Protein AF-A0A2E7HBQ5-F1 (afdb_monomer_lite)

Structure (mmCIF, N/CA/C/O backbone):
data_AF-A0A2E7HBQ5-F1
#
_entry.id   AF-A0A2E7HBQ5-F1
#
loop_
_atom_site.group_PDB
_atom_site.id
_atom_site.type_symbol
_atom_site.label_atom_id
_atom_site.label_alt_id
_atom_site.label_comp_id
_atom_site.label_asym_id
_atom_site.label_entity_id
_atom_site.label_seq_id
_atom_site.pdbx_PDB_ins_code
_atom_site.Cartn_x
_atom_site.Cartn_y
_atom_site.Cartn_z
_atom_site.occupancy
_atom_site.B_iso_or_equiv
_atom_site.auth_seq_id
_atom_site.auth_comp_id
_atom_site.auth_asym_id
_atom_site.auth_atom_id
_atom_site.pdbx_PDB_model_num
ATOM 1 N N . MET A 1 1 ? -74.660 -20.989 19.659 1.00 33.19 1 MET A N 1
ATOM 2 C CA . MET A 1 1 ? -74.176 -22.381 19.564 1.00 33.19 1 MET A CA 1
ATOM 3 C C . MET A 1 1 ? -73.115 -22.417 18.463 1.00 33.19 1 MET A C 1
ATOM 5 O O . MET A 1 1 ? -73.503 -22.174 17.338 1.00 33.19 1 MET A O 1
ATOM 9 N N . ARG A 1 2 ? -71.835 -22.661 18.825 1.00 34.72 2 ARG A N 1
ATOM 10 C CA . ARG A 1 2 ? -70.686 -23.172 18.016 1.00 34.72 2 ARG A CA 1
ATOM 11 C C . ARG A 1 2 ? -70.231 -22.407 16.740 1.00 34.72 2 ARG A C 1
ATOM 13 O O . ARG A 1 2 ? -71.076 -22.056 15.944 1.00 34.72 2 ARG A O 1
ATOM 20 N N . ILE A 1 3 ? -68.954 -22.222 16.358 1.00 44.75 3 ILE A N 1
ATOM 21 C CA . ILE A 1 3 ? -67.571 -22.339 16.897 1.00 44.75 3 ILE A CA 1
ATOM 22 C C . ILE A 1 3 ? -66.636 -22.047 15.675 1.00 44.75 3 ILE A C 1
ATOM 24 O O . ILE A 1 3 ? -66.888 -22.640 14.635 1.00 44.75 3 ILE A O 1
ATOM 28 N N . PHE A 1 4 ? -65.580 -21.214 15.831 1.00 42.09 4 PHE A N 1
ATOM 29 C CA . PHE A 1 4 ? -64.240 -21.255 15.162 1.00 42.09 4 PHE A CA 1
ATOM 30 C C . PHE A 1 4 ? -64.160 -21.033 13.615 1.00 42.09 4 PHE A C 1
ATOM 32 O O . PHE A 1 4 ? -65.079 -21.377 12.897 1.00 42.09 4 PHE A O 1
ATOM 39 N N . ARG A 1 5 ? -63.109 -20.503 12.958 1.00 41.78 5 ARG A N 1
ATOM 40 C CA . ARG A 1 5 ? -61.706 -20.174 13.279 1.00 41.78 5 ARG A CA 1
ATOM 41 C C . ARG A 1 5 ? -61.102 -19.292 12.160 1.00 41.78 5 ARG A C 1
ATOM 43 O O . ARG A 1 5 ? -61.441 -19.441 10.993 1.00 41.78 5 ARG A O 1
ATOM 50 N N . THR A 1 6 ? -60.165 -18.447 12.563 1.00 48.97 6 THR A N 1
ATOM 51 C CA . THR A 1 6 ? -59.170 -17.639 11.832 1.00 48.97 6 THR A CA 1
ATOM 52 C C . THR A 1 6 ? -58.339 -18.413 10.799 1.00 48.97 6 THR A C 1
ATOM 54 O O . THR A 1 6 ? -57.936 -19.525 11.127 1.00 48.97 6 THR A O 1
ATOM 57 N N . ILE A 1 7 ? -57.930 -17.780 9.682 1.00 44.78 7 ILE A N 1
ATOM 58 C CA . ILE A 1 7 ? -56.565 -17.910 9.115 1.00 44.78 7 ILE A CA 1
ATOM 59 C C . ILE A 1 7 ? -56.095 -16.5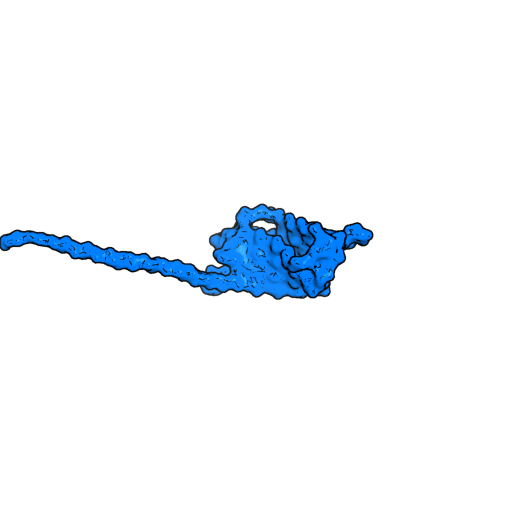52 8.560 1.00 44.78 7 ILE A C 1
ATOM 61 O O . ILE A 1 7 ? -56.668 -16.002 7.625 1.00 44.78 7 ILE A O 1
ATOM 65 N N . VAL A 1 8 ? -55.026 -16.053 9.179 1.00 42.75 8 VAL A N 1
ATOM 66 C CA . VAL A 1 8 ? -54.105 -15.009 8.716 1.00 42.75 8 VAL A CA 1
ATOM 67 C C . VAL A 1 8 ? -52.973 -15.710 7.959 1.00 42.75 8 VAL A C 1
ATOM 69 O O . VAL A 1 8 ? -52.484 -16.740 8.418 1.00 42.75 8 VAL A O 1
ATOM 72 N N . SER A 1 9 ? -52.518 -15.162 6.835 1.00 41.84 9 SER A N 1
ATOM 73 C CA . SER A 1 9 ? -51.205 -15.466 6.237 1.00 41.84 9 SER A CA 1
ATOM 74 C C . SER A 1 9 ? -50.781 -14.213 5.457 1.00 41.84 9 SER A C 1
ATOM 76 O O . SER A 1 9 ? -51.318 -13.945 4.392 1.00 41.84 9 SER A O 1
ATOM 78 N N . ALA A 1 10 ? -50.113 -13.241 6.082 1.00 37.50 10 ALA A N 1
ATOM 79 C CA . ALA A 1 10 ? -48.661 -13.189 6.291 1.00 37.50 10 ALA A CA 1
ATOM 80 C C . ALA A 1 10 ? -47.871 -13.274 4.969 1.00 37.50 10 ALA A C 1
ATOM 82 O O . ALA A 1 10 ? -47.191 -14.260 4.703 1.00 37.50 10 ALA A O 1
ATOM 83 N N . LEU A 1 11 ? -47.951 -12.221 4.146 1.00 37.41 11 LEU A N 1
ATOM 84 C CA . LEU A 1 11 ? -46.909 -11.940 3.159 1.00 37.41 11 LEU A CA 1
ATOM 85 C C . LEU A 1 11 ? -45.726 -11.323 3.916 1.00 37.41 11 LEU A C 1
ATOM 87 O O . LEU A 1 11 ? -45.713 -10.130 4.215 1.00 37.41 11 LEU A O 1
ATOM 91 N N . ALA A 1 12 ? -44.758 -12.161 4.277 1.00 41.66 12 ALA A N 1
ATOM 92 C CA . ALA A 1 12 ? -43.441 -11.705 4.685 1.00 41.66 12 ALA A CA 1
ATOM 93 C C . ALA A 1 12 ? -42.749 -11.122 3.447 1.00 41.66 12 ALA A C 1
ATOM 95 O O . ALA A 1 12 ? -42.190 -11.852 2.631 1.00 41.66 12 ALA A O 1
ATOM 96 N N . VAL A 1 13 ? -42.831 -9.802 3.285 1.00 38.53 13 VAL A N 1
ATOM 97 C CA . VAL A 1 13 ? -41.935 -9.073 2.389 1.00 38.53 13 VAL A CA 1
ATOM 98 C C . VAL A 1 13 ? -40.549 -9.201 3.004 1.00 38.53 13 VAL A C 1
ATOM 100 O O . VAL A 1 13 ? -40.248 -8.588 4.026 1.00 38.53 13 VAL A O 1
ATOM 103 N N . TRP A 1 14 ? -39.732 -10.067 2.412 1.00 33.91 14 TRP A N 1
ATOM 104 C CA . TRP A 1 14 ? -38.300 -10.078 2.643 1.00 33.91 14 TRP A CA 1
ATOM 105 C C . TRP A 1 14 ? -37.762 -8.714 2.223 1.00 33.91 14 TRP A C 1
ATOM 107 O O . TRP A 1 14 ? -37.668 -8.407 1.035 1.00 33.91 14 TRP A O 1
ATOM 117 N N . ALA A 1 15 ? -37.438 -7.887 3.212 1.00 37.66 15 ALA A N 1
ATOM 118 C CA . ALA A 1 15 ? -36.521 -6.783 3.028 1.00 37.66 15 ALA A CA 1
ATOM 119 C C . ALA A 1 15 ? -35.159 -7.402 2.696 1.00 37.66 15 ALA A C 1
ATOM 121 O O . ALA A 1 15 ? -34.392 -7.765 3.583 1.00 37.66 15 ALA A O 1
ATOM 122 N N . MET A 1 16 ? -34.883 -7.580 1.405 1.00 33.84 16 MET A N 1
ATOM 123 C CA . MET A 1 16 ? -33.508 -7.636 0.938 1.00 33.84 16 MET A CA 1
ATOM 124 C C . MET A 1 16 ? -32.933 -6.259 1.243 1.00 33.84 16 MET A C 1
ATOM 126 O O . MET A 1 16 ? -33.201 -5.289 0.535 1.00 33.84 16 MET A O 1
ATOM 130 N N . THR A 1 17 ? -32.218 -6.157 2.359 1.00 38.03 17 THR A N 1
ATOM 131 C CA . THR A 1 17 ? -31.297 -5.059 2.607 1.00 38.03 17 THR A CA 1
ATOM 132 C C . THR A 1 17 ? -30.285 -5.117 1.475 1.00 38.03 17 THR A C 1
ATOM 134 O O . THR A 1 17 ? -29.355 -5.922 1.501 1.00 38.03 17 THR A O 1
ATOM 137 N N . ALA A 1 18 ? -30.519 -4.332 0.426 1.00 35.09 18 ALA A N 1
ATOM 138 C CA . ALA A 1 18 ? -29.464 -3.975 -0.493 1.00 35.09 18 ALA A CA 1
ATOM 139 C C . ALA A 1 18 ? -28.395 -3.324 0.382 1.00 35.09 18 ALA A C 1
ATOM 141 O O . ALA A 1 18 ? -28.620 -2.238 0.915 1.00 35.09 18 ALA A O 1
ATOM 142 N N . ALA A 1 19 ? -27.301 -4.049 0.624 1.00 36.59 19 ALA A N 1
ATOM 143 C CA . ALA A 1 19 ? -26.100 -3.459 1.174 1.00 36.59 19 ALA A CA 1
ATOM 144 C C . ALA A 1 19 ? -25.800 -2.260 0.276 1.00 36.59 19 ALA A C 1
ATOM 146 O O . ALA A 1 19 ? -25.577 -2.412 -0.927 1.00 36.59 19 ALA A O 1
ATOM 147 N N . THR A 1 20 ? -25.942 -1.060 0.831 1.00 39.28 20 THR A N 1
ATOM 148 C CA . THR A 1 20 ? -25.454 0.151 0.189 1.00 39.28 20 THR A CA 1
ATOM 149 C C . THR A 1 20 ? -23.997 -0.112 -0.165 1.00 39.28 20 THR A C 1
ATOM 151 O O . THR A 1 20 ? -23.280 -0.604 0.710 1.00 39.28 20 THR A O 1
ATOM 154 N N . PRO A 1 21 ? -23.558 0.137 -1.412 1.00 40.69 21 PRO A N 1
ATOM 155 C CA . PRO A 1 21 ? -22.145 0.032 -1.728 1.00 40.69 21 PRO A CA 1
ATOM 156 C C . PRO A 1 21 ? -21.421 0.962 -0.758 1.00 40.69 21 PRO A C 1
ATOM 158 O O . PRO A 1 21 ? -21.657 2.172 -0.767 1.00 40.69 21 PRO A O 1
ATOM 161 N N . VAL A 1 22 ? -20.645 0.368 0.150 1.00 47.19 22 VAL A N 1
ATOM 162 C CA . VAL A 1 22 ? -19.670 1.088 0.963 1.00 47.19 22 VAL A CA 1
ATOM 163 C C . VAL A 1 22 ? -18.831 1.838 -0.060 1.00 47.19 22 VAL A C 1
ATOM 165 O O . VAL A 1 22 ? -18.339 1.216 -0.999 1.00 47.19 22 VAL A O 1
ATOM 168 N N . ALA A 1 23 ? -18.810 3.168 0.010 1.00 45.44 23 ALA A N 1
ATOM 169 C CA . ALA A 1 23 ? -17.976 3.939 -0.895 1.00 45.44 23 ALA A CA 1
ATOM 170 C C . ALA A 1 23 ? -16.540 3.435 -0.712 1.00 45.44 23 ALA A C 1
ATOM 172 O O . ALA A 1 23 ? -16.040 3.465 0.411 1.00 45.44 23 ALA A O 1
ATOM 173 N N . ASP A 1 24 ? -15.928 2.914 -1.779 1.00 58.50 24 ASP A N 1
ATOM 174 C CA . ASP A 1 24 ? -14.505 2.589 -1.772 1.00 58.50 24 ASP A CA 1
ATOM 175 C C . ASP A 1 24 ? -13.776 3.899 -1.448 1.00 58.50 24 ASP A C 1
ATOM 177 O O . ASP A 1 24 ? -13.812 4.847 -2.239 1.00 58.50 24 ASP A O 1
ATOM 181 N N . ASP A 1 25 ? -13.189 3.996 -0.258 1.00 64.94 25 ASP A N 1
ATOM 182 C CA . ASP A 1 25 ? -12.327 5.123 0.079 1.00 64.94 25 ASP A CA 1
ATOM 183 C C . ASP A 1 25 ? -11.023 4.960 -0.705 1.00 64.94 25 ASP A C 1
ATOM 185 O O . ASP A 1 25 ? -10.462 3.863 -0.727 1.00 64.94 25 ASP A O 1
ATOM 189 N N . ILE A 1 26 ? -10.579 6.011 -1.400 1.00 77.12 26 ILE A N 1
ATOM 190 C CA . ILE A 1 26 ? -9.434 5.959 -2.319 1.00 77.12 26 ILE A CA 1
ATOM 191 C C . ILE A 1 26 ? -8.361 6.939 -1.852 1.00 77.12 26 ILE A C 1
ATOM 193 O O . ILE A 1 26 ? -8.532 8.157 -1.929 1.00 77.12 26 ILE A O 1
ATOM 197 N N . GLY A 1 27 ? -7.209 6.401 -1.459 1.00 79.38 27 GLY A N 1
ATOM 198 C CA . GLY A 1 27 ? -5.977 7.148 -1.238 1.00 79.38 27 GLY A CA 1
ATOM 199 C C . GLY A 1 27 ? -5.114 7.154 -2.497 1.00 79.38 27 GLY A C 1
ATOM 200 O O . GLY A 1 27 ? -5.015 6.154 -3.205 1.00 79.38 27 GLY A O 1
ATOM 201 N N . SER A 1 28 ? -4.460 8.275 -2.795 1.00 84.38 28 SER A N 1
ATOM 202 C CA . SER A 1 28 ? -3.426 8.321 -3.831 1.00 84.38 28 SER A CA 1
ATOM 203 C C . SER A 1 28 ? -2.322 9.292 -3.449 1.00 84.38 28 SER A C 1
ATOM 205 O O . SER A 1 28 ? -2.589 10.398 -2.980 1.00 84.38 28 SER A O 1
ATOM 207 N N . VAL A 1 29 ? -1.077 8.877 -3.668 1.00 81.81 29 VAL A N 1
ATOM 208 C CA . VAL A 1 29 ? 0.098 9.714 -3.458 1.00 81.81 29 VAL A CA 1
ATOM 209 C C . VAL A 1 29 ? 1.115 9.467 -4.565 1.00 81.81 29 VAL A C 1
ATOM 211 O O . VAL A 1 29 ? 1.324 8.336 -4.998 1.00 81.81 29 VAL A O 1
ATOM 214 N N . VAL A 1 30 ? 1.742 10.542 -5.038 1.00 79.94 30 VAL A N 1
ATOM 215 C CA . VAL A 1 30 ? 2.849 10.464 -5.994 1.00 79.94 30 VAL A CA 1
ATOM 216 C C . VAL A 1 30 ? 4.139 10.720 -5.242 1.00 79.94 30 VAL A C 1
ATOM 218 O O . VAL A 1 30 ? 4.279 11.735 -4.559 1.00 79.94 30 VAL A O 1
ATOM 221 N N . THR A 1 31 ? 5.075 9.795 -5.366 1.00 75.50 31 THR A N 1
ATOM 222 C CA . THR A 1 31 ? 6.367 9.882 -4.707 1.00 75.50 31 THR A CA 1
ATOM 223 C C . THR A 1 31 ? 7.332 10.836 -5.403 1.00 75.50 31 THR A C 1
ATOM 225 O O . THR A 1 31 ? 7.137 11.180 -6.576 1.00 75.50 31 THR A O 1
ATOM 228 N N . PRO A 1 32 ? 8.422 11.244 -4.726 1.00 71.69 32 PRO A N 1
ATOM 229 C CA . PRO A 1 32 ? 9.453 12.081 -5.330 1.00 71.69 32 PRO A CA 1
ATOM 230 C C . PRO A 1 32 ? 10.080 11.491 -6.599 1.00 71.69 32 PRO A C 1
ATOM 232 O O . PRO A 1 32 ? 10.489 12.255 -7.473 1.00 71.69 32 PRO A O 1
ATOM 235 N N . THR A 1 33 ? 10.156 10.161 -6.730 1.00 71.94 33 THR A N 1
ATOM 236 C CA . THR A 1 33 ? 10.705 9.519 -7.938 1.00 71.94 33 THR A CA 1
ATOM 237 C C . THR A 1 33 ? 9.678 9.328 -9.058 1.00 71.94 33 THR A C 1
ATOM 239 O O . THR A 1 33 ? 10.027 8.840 -10.134 1.00 71.94 33 THR A O 1
ATOM 242 N N . GLY A 1 34 ? 8.431 9.764 -8.858 1.00 71.88 34 GLY A N 1
ATOM 243 C CA . GLY A 1 34 ? 7.375 9.653 -9.860 1.00 71.88 34 GLY A CA 1
ATOM 244 C C . GLY A 1 34 ? 6.728 8.269 -9.892 1.00 71.88 34 GLY A C 1
ATOM 245 O O . GLY A 1 34 ? 6.403 7.753 -10.963 1.00 71.88 34 GLY A O 1
ATOM 246 N N . VAL A 1 35 ? 6.514 7.648 -8.739 1.00 79.38 35 VAL A N 1
ATOM 247 C CA . VAL A 1 35 ? 5.664 6.462 -8.605 1.00 79.38 35 VAL A CA 1
ATOM 248 C C . VAL A 1 35 ? 4.340 6.899 -7.988 1.00 79.38 35 VAL A C 1
ATOM 250 O O . VAL A 1 35 ? 4.319 7.592 -6.978 1.00 79.38 35 VAL A O 1
ATOM 253 N N . ASN A 1 36 ? 3.221 6.541 -8.611 1.00 83.75 36 ASN A N 1
ATOM 254 C CA . ASN A 1 36 ? 1.893 6.778 -8.058 1.00 83.75 36 ASN A CA 1
ATOM 255 C C . ASN A 1 36 ? 1.443 5.533 -7.294 1.00 83.75 36 ASN A C 1
ATOM 257 O O . ASN A 1 36 ? 1.264 4.471 -7.887 1.00 83.75 36 ASN A O 1
ATOM 261 N N . VAL A 1 37 ? 1.247 5.673 -5.989 1.00 86.06 37 VAL A N 1
ATOM 262 C CA . VAL A 1 37 ? 0.638 4.647 -5.148 1.00 86.06 37 VAL A CA 1
ATOM 263 C C . VAL A 1 37 ? -0.827 4.997 -4.975 1.00 86.06 37 VAL A C 1
ATOM 265 O O . VAL A 1 37 ? -1.161 6.105 -4.559 1.00 86.06 37 VAL A O 1
ATOM 268 N N . GLN A 1 38 ? -1.697 4.051 -5.296 1.00 89.31 38 GLN A N 1
ATOM 269 C CA . GLN A 1 38 ? -3.133 4.158 -5.092 1.00 89.31 38 GLN A CA 1
ATOM 270 C C . GLN A 1 38 ? -3.578 3.054 -4.152 1.00 89.31 38 GLN A C 1
ATOM 272 O O . GLN A 1 38 ? -3.151 1.908 -4.289 1.00 89.31 38 GLN A O 1
ATOM 277 N N . THR A 1 39 ? -4.446 3.387 -3.213 1.00 89.06 39 THR A N 1
ATOM 278 C CA . THR A 1 39 ? -4.987 2.441 -2.247 1.00 89.06 39 THR A CA 1
ATOM 279 C C . THR A 1 39 ? -6.489 2.590 -2.167 1.00 89.06 39 THR A C 1
ATOM 281 O O . THR A 1 39 ? -7.006 3.698 -2.278 1.00 89.06 39 THR A O 1
ATOM 284 N N . HIS A 1 40 ? -7.202 1.481 -2.003 1.00 90.19 40 HIS A N 1
ATOM 285 C CA . HIS A 1 40 ? -8.625 1.529 -1.697 1.00 90.19 40 HIS A CA 1
ATOM 286 C C . HIS A 1 40 ? -9.076 0.360 -0.834 1.00 90.19 40 HIS A C 1
ATOM 288 O O . HIS A 1 40 ? -8.417 -0.683 -0.786 1.00 90.19 40 HIS A O 1
ATOM 294 N N . ILE A 1 41 ? -10.204 0.549 -0.152 1.00 89.44 41 ILE A N 1
ATOM 295 C CA . ILE A 1 41 ? -10.859 -0.497 0.632 1.00 89.44 41 ILE A CA 1
ATOM 296 C C . ILE A 1 41 ? -11.994 -1.099 -0.176 1.00 89.44 41 ILE A C 1
ATOM 298 O O . ILE A 1 41 ? -13.018 -0.463 -0.367 1.00 89.44 41 ILE A O 1
ATOM 302 N N . GLU A 1 42 ? -11.831 -2.351 -0.582 1.00 87.25 42 GLU A N 1
ATOM 303 C CA . GLU A 1 42 ? -12.859 -3.124 -1.257 1.00 87.25 42 GLU A CA 1
ATOM 304 C C . GLU A 1 42 ? -13.714 -3.879 -0.235 1.00 87.25 42 GLU A C 1
ATOM 306 O O . GLU A 1 42 ? -13.213 -4.632 0.609 1.00 87.25 42 GLU A O 1
ATOM 311 N N . ALA A 1 43 ? -15.032 -3.686 -0.328 1.00 83.12 43 ALA A N 1
ATOM 312 C CA . ALA A 1 43 ? -16.039 -4.375 0.485 1.00 83.12 43 ALA A CA 1
ATOM 313 C C . ALA A 1 43 ? -15.838 -4.262 2.016 1.00 83.12 43 ALA A C 1
ATOM 315 O O . ALA A 1 43 ? -16.385 -5.063 2.771 1.00 83.12 43 ALA A O 1
ATOM 316 N N . GLY A 1 44 ? -15.072 -3.270 2.483 1.00 83.06 44 GLY A N 1
ATOM 317 C CA . GLY A 1 44 ? -14.845 -2.990 3.907 1.00 83.06 44 GLY A CA 1
ATOM 318 C C . GLY A 1 44 ? -13.859 -3.919 4.625 1.00 83.06 44 GLY A C 1
ATOM 319 O O . GLY A 1 44 ? -13.597 -3.703 5.804 1.00 83.06 44 GLY A O 1
ATOM 320 N N . THR A 1 45 ? -13.310 -4.934 3.953 1.00 88.50 45 THR A N 1
ATOM 321 C CA . THR A 1 45 ? -12.446 -5.955 4.588 1.00 88.50 45 THR A CA 1
ATOM 322 C C . THR A 1 45 ? -11.163 -6.238 3.814 1.00 88.50 45 THR A C 1
ATOM 324 O O . THR A 1 45 ? -10.355 -7.068 4.235 1.00 88.50 45 THR A O 1
ATOM 327 N N . ARG A 1 46 ? -10.985 -5.618 2.642 1.00 90.56 46 ARG A N 1
ATOM 328 C CA . ARG A 1 46 ? -9.832 -5.854 1.775 1.00 90.56 46 ARG A CA 1
ATOM 329 C C . ARG A 1 46 ? -9.185 -4.540 1.374 1.00 90.56 46 ARG A C 1
ATOM 331 O O . ARG A 1 46 ? -9.794 -3.728 0.695 1.00 90.56 46 ARG A O 1
ATOM 338 N N . LEU A 1 47 ? -7.931 -4.360 1.760 1.00 90.50 47 LEU A N 1
ATOM 339 C CA . LEU A 1 47 ? -7.078 -3.279 1.293 1.00 90.50 47 LEU A CA 1
ATOM 340 C C . LEU A 1 47 ? -6.436 -3.689 -0.035 1.00 90.50 47 LEU A C 1
ATOM 342 O O . LEU A 1 47 ? -5.749 -4.708 -0.120 1.00 90.50 47 LEU A O 1
ATOM 346 N N . VAL A 1 48 ? -6.652 -2.894 -1.074 1.00 90.44 48 VAL A N 1
ATOM 347 C CA . VAL A 1 48 ? -6.042 -3.065 -2.392 1.00 90.44 48 VAL A CA 1
ATOM 348 C C . VAL A 1 48 ? -5.051 -1.937 -2.608 1.00 90.44 48 VAL A C 1
ATOM 350 O O . VAL A 1 48 ? -5.408 -0.769 -2.484 1.00 90.44 48 VAL A O 1
ATOM 353 N N . ILE A 1 49 ? -3.812 -2.281 -2.948 1.00 89.31 49 ILE A N 1
ATOM 354 C CA . ILE A 1 49 ? -2.744 -1.325 -3.231 1.00 89.31 49 ILE A CA 1
ATOM 355 C C . ILE A 1 49 ? -2.261 -1.547 -4.659 1.00 89.31 49 ILE A C 1
ATOM 357 O O . ILE A 1 49 ? -1.960 -2.668 -5.073 1.00 89.31 49 ILE A O 1
ATOM 361 N N . ALA A 1 50 ? -2.191 -0.455 -5.407 1.00 87.75 50 ALA A N 1
ATOM 362 C CA . ALA A 1 50 ? -1.716 -0.403 -6.772 1.00 87.75 50 ALA A CA 1
ATOM 363 C C . ALA A 1 50 ? -0.530 0.553 -6.856 1.00 87.75 50 ALA A C 1
ATOM 365 O O . ALA A 1 50 ? -0.657 1.744 -6.577 1.00 87.75 50 ALA A O 1
ATOM 366 N N . VAL A 1 51 ? 0.618 0.035 -7.276 1.00 85.44 51 VAL A N 1
ATOM 367 C CA . VAL A 1 51 ? 1.810 0.836 -7.546 1.00 85.44 51 VAL A CA 1
ATOM 368 C C . VAL A 1 51 ? 1.921 1.011 -9.053 1.00 85.44 51 VAL A C 1
ATOM 370 O O . VAL A 1 51 ? 2.158 0.054 -9.791 1.00 85.44 51 VAL A O 1
ATOM 373 N N . VAL A 1 52 ? 1.703 2.243 -9.506 1.00 82.00 52 VAL A N 1
ATOM 374 C CA . VAL A 1 52 ? 1.710 2.652 -10.909 1.00 82.00 52 VAL A CA 1
ATOM 375 C C . VAL A 1 52 ? 2.936 3.527 -11.153 1.00 82.00 52 VAL A C 1
ATOM 377 O O . VAL A 1 52 ? 2.981 4.669 -10.686 1.00 82.00 52 VAL A O 1
ATOM 380 N N . PRO A 1 53 ? 3.931 3.056 -11.912 1.00 72.81 53 PRO A N 1
ATOM 381 C CA . PRO A 1 53 ? 4.991 3.936 -12.379 1.00 72.81 53 PRO A CA 1
ATOM 382 C C . PRO A 1 53 ? 4.392 5.064 -13.238 1.00 72.81 53 PRO A C 1
ATOM 384 O O . PRO A 1 53 ? 3.618 4.796 -14.153 1.00 72.81 53 PRO A O 1
ATOM 387 N N . THR A 1 54 ? 4.711 6.336 -12.956 1.00 70.25 54 THR A N 1
ATOM 388 C CA . THR A 1 54 ? 4.155 7.465 -13.745 1.00 70.25 54 THR A CA 1
ATOM 389 C C . THR A 1 54 ? 4.859 7.671 -15.087 1.00 70.25 54 THR A C 1
ATOM 391 O O . THR A 1 54 ? 4.405 8.459 -15.916 1.00 70.25 54 THR A O 1
ATOM 394 N N . MET A 1 55 ? 5.956 6.950 -15.310 1.00 62.28 55 MET A N 1
ATOM 395 C CA . MET A 1 55 ? 6.660 6.865 -16.581 1.00 62.28 55 MET A CA 1
ATOM 396 C C . MET A 1 55 ? 6.672 5.408 -17.037 1.00 62.28 55 MET A C 1
ATOM 398 O O . MET A 1 55 ? 6.764 4.509 -16.206 1.00 62.28 55 MET A O 1
ATOM 402 N N . ASP A 1 56 ? 6.638 5.179 -18.348 1.00 59.16 56 ASP A N 1
ATOM 403 C CA . ASP A 1 56 ? 6.866 3.864 -18.947 1.00 59.16 56 ASP A CA 1
ATOM 404 C C . ASP A 1 56 ? 8.283 3.385 -18.599 1.00 59.16 56 ASP A C 1
ATOM 406 O O . ASP A 1 56 ? 9.266 3.765 -19.247 1.00 59.16 56 ASP A O 1
ATOM 410 N N . VAL A 1 57 ? 8.425 2.583 -17.540 1.00 58.72 57 VAL A N 1
ATOM 411 C CA . VAL A 1 57 ? 9.751 2.154 -17.085 1.00 58.72 57 VAL A CA 1
ATOM 412 C C . VAL A 1 57 ? 10.114 0.818 -17.722 1.00 58.72 57 VAL A C 1
ATOM 414 O O . VAL A 1 57 ? 9.625 -0.247 -17.342 1.00 58.72 57 VAL A O 1
ATOM 417 N N . LYS A 1 58 ? 11.050 0.867 -18.676 1.00 58.88 58 LYS A N 1
ATOM 418 C CA . LYS A 1 58 ? 11.872 -0.295 -19.034 1.00 58.88 58 LYS A CA 1
ATOM 419 C C . LYS A 1 58 ? 12.888 -0.523 -17.931 1.00 58.88 58 LYS A C 1
ATOM 421 O O . LYS A 1 58 ? 14.008 -0.021 -17.993 1.00 58.88 58 LYS A O 1
ATOM 426 N N . LEU A 1 59 ? 12.466 -1.227 -16.891 1.00 61.09 59 LEU A N 1
ATOM 427 C CA . LEU A 1 59 ? 13.349 -1.539 -15.778 1.00 61.09 59 LEU A CA 1
ATOM 428 C C . LEU A 1 59 ? 14.321 -2.668 -16.108 1.00 61.09 59 LEU A C 1
ATOM 430 O O . LEU A 1 59 ? 15.351 -2.728 -15.440 1.00 61.09 59 LEU A O 1
ATOM 434 N N . ASN A 1 60 ? 14.045 -3.517 -17.120 1.00 66.94 60 ASN A N 1
ATOM 435 C CA . ASN A 1 60 ? 14.765 -4.784 -17.316 1.00 66.94 60 ASN A CA 1
ATOM 436 C C . ASN A 1 60 ? 15.102 -5.398 -15.960 1.00 66.94 60 ASN A C 1
ATOM 438 O O . ASN A 1 60 ? 16.268 -5.640 -15.704 1.00 66.94 60 ASN A O 1
ATOM 442 N N . GLY A 1 61 ? 14.137 -5.465 -15.043 1.00 72.06 61 GLY A N 1
ATOM 443 C CA . GLY A 1 61 ? 14.423 -5.458 -13.613 1.00 72.06 61 GLY A CA 1
ATOM 444 C C . GLY A 1 61 ? 13.238 -5.895 -12.772 1.00 72.06 61 GLY A C 1
ATOM 445 O O . GLY A 1 61 ? 12.256 -6.426 -13.288 1.00 72.06 61 GLY A O 1
ATOM 446 N N . GLN A 1 62 ? 13.350 -5.693 -11.463 1.00 79.31 62 GLN A N 1
ATOM 447 C CA . GLN A 1 62 ? 12.359 -6.165 -10.499 1.00 79.31 62 GLN A CA 1
ATOM 448 C C . GLN A 1 62 ? 11.651 -4.985 -9.846 1.00 79.31 62 GLN A C 1
ATOM 450 O O . GLN A 1 62 ? 12.319 -4.082 -9.346 1.00 79.31 62 GLN A O 1
ATOM 455 N N . LEU A 1 63 ? 10.321 -5.011 -9.842 1.00 81.19 63 LEU A N 1
ATOM 456 C CA . LEU A 1 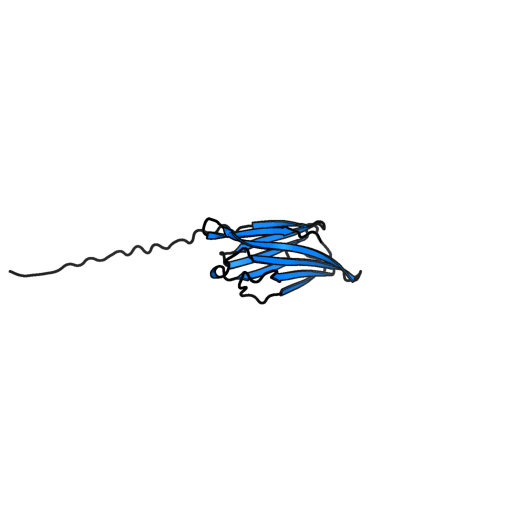63 ? 9.461 -4.094 -9.100 1.00 81.19 63 LEU A CA 1
ATOM 457 C C . LEU A 1 63 ? 8.888 -4.844 -7.898 1.00 81.19 63 LEU A C 1
ATOM 459 O O . LEU A 1 63 ? 8.275 -5.901 -8.053 1.00 81.19 63 LEU A O 1
ATOM 463 N N . GLY A 1 64 ? 9.140 -4.312 -6.709 1.00 83.25 64 GLY A N 1
ATOM 464 C CA . GLY A 1 64 ? 8.705 -4.882 -5.445 1.00 83.25 64 GLY A CA 1
ATOM 465 C C . GLY A 1 64 ? 7.655 -4.028 -4.758 1.00 83.25 64 GLY A C 1
ATOM 466 O O . GLY A 1 64 ? 7.732 -2.801 -4.808 1.00 83.25 64 GLY A O 1
ATOM 467 N N . ILE A 1 65 ? 6.720 -4.686 -4.081 1.00 87.81 65 ILE A N 1
ATOM 468 C CA . ILE A 1 65 ? 5.834 -4.090 -3.083 1.00 87.81 65 ILE A CA 1
ATOM 469 C C . ILE A 1 65 ? 5.946 -4.947 -1.826 1.00 87.81 65 ILE A C 1
ATOM 471 O O . ILE A 1 65 ? 5.854 -6.170 -1.888 1.00 87.81 65 ILE A O 1
ATOM 475 N N . GLY A 1 66 ? 6.203 -4.311 -0.694 1.00 89.94 66 GLY A N 1
ATOM 476 C CA . GLY A 1 66 ? 6.340 -4.929 0.609 1.00 89.94 66 GLY A CA 1
ATOM 477 C C . GLY A 1 66 ? 5.416 -4.263 1.612 1.00 89.94 66 GLY A C 1
ATOM 478 O O . GLY A 1 66 ? 5.245 -3.046 1.590 1.00 89.94 66 GLY A O 1
ATOM 479 N N . PHE A 1 67 ? 4.851 -5.065 2.506 1.00 91.62 67 PHE A N 1
ATOM 480 C CA . PHE A 1 67 ? 3.973 -4.616 3.574 1.00 91.62 67 PHE A CA 1
ATOM 481 C C . PHE A 1 67 ? 4.497 -5.064 4.922 1.00 91.62 67 PHE A C 1
ATOM 483 O O . PHE A 1 67 ? 4.856 -6.231 5.104 1.00 91.62 67 PHE A O 1
ATOM 490 N N . THR A 1 68 ? 4.490 -4.138 5.872 1.00 92.81 68 THR A N 1
ATOM 491 C CA . THR A 1 68 ? 4.878 -4.394 7.255 1.00 92.81 68 THR A CA 1
ATOM 492 C C . THR A 1 68 ? 3.919 -3.662 8.190 1.00 92.81 68 THR A C 1
ATOM 494 O O . THR A 1 68 ? 3.746 -2.454 8.039 1.00 92.81 68 THR A O 1
ATOM 497 N N . PRO A 1 69 ? 3.287 -4.349 9.154 1.00 91.94 69 PRO A N 1
ATOM 498 C CA . PRO A 1 69 ? 2.498 -3.679 10.176 1.00 91.94 69 PRO A CA 1
ATOM 499 C C . PRO A 1 69 ? 3.439 -2.842 11.046 1.00 91.94 69 PRO A C 1
ATOM 501 O O . PRO A 1 69 ? 4.480 -3.337 11.484 1.00 91.94 69 PRO A O 1
ATOM 504 N N . LEU A 1 70 ? 3.097 -1.572 11.262 1.00 90.56 70 LEU A N 1
ATOM 505 C CA . LEU A 1 70 ? 3.877 -0.672 12.119 1.00 90.56 70 LEU A CA 1
ATOM 506 C C . LEU A 1 70 ? 3.337 -0.629 13.553 1.00 90.56 70 LEU A C 1
ATOM 508 O O . LEU A 1 70 ? 4.012 -0.132 14.454 1.00 90.56 70 LEU A O 1
ATOM 512 N N . ASP A 1 71 ? 2.158 -1.206 13.764 1.00 87.94 71 ASP A N 1
ATOM 513 C CA . ASP A 1 71 ? 1.540 -1.419 15.062 1.00 87.94 71 ASP A CA 1
ATOM 514 C C . ASP A 1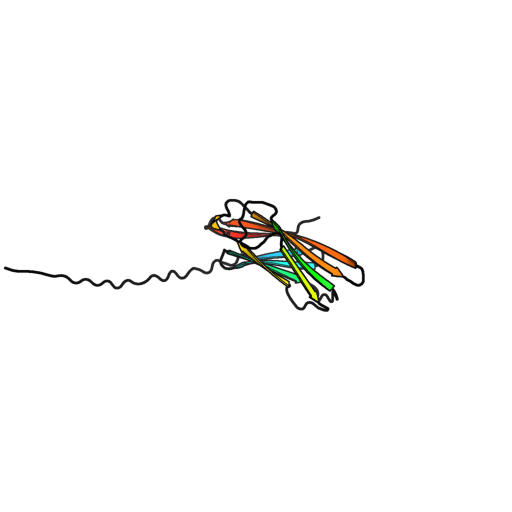 71 ? 0.818 -2.777 15.132 1.00 87.94 71 ASP A C 1
ATOM 516 O O . ASP A 1 71 ? 0.845 -3.596 14.212 1.00 87.94 71 ASP A O 1
ATOM 520 N N . ASP A 1 72 ? 0.203 -3.021 16.281 1.00 85.44 72 ASP A N 1
ATOM 521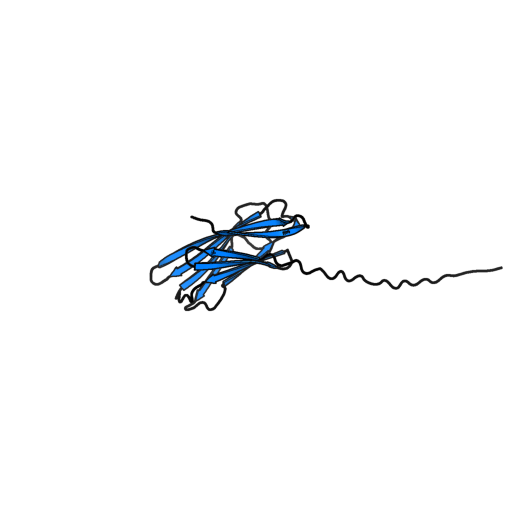 C CA . ASP A 1 72 ? -0.550 -4.207 16.665 1.00 85.44 72 ASP A CA 1
ATOM 522 C C . ASP A 1 72 ? -2.053 -3.912 16.864 1.00 85.44 72 ASP A C 1
ATOM 524 O O . ASP A 1 72 ? -2.762 -4.682 17.514 1.00 85.44 72 ASP A O 1
ATOM 528 N N . GLN A 1 73 ? -2.563 -2.812 16.291 1.00 86.38 73 GLN A N 1
ATOM 529 C CA . GLN A 1 73 ? -3.961 -2.375 16.435 1.00 86.38 73 GLN A CA 1
ATOM 530 C C . GLN A 1 73 ? -4.931 -3.084 15.478 1.00 86.38 73 GLN A C 1
ATOM 532 O O . GLN A 1 73 ? -6.138 -2.839 15.530 1.00 86.38 73 GLN A O 1
ATOM 537 N N . MET A 1 74 ? -4.427 -3.970 14.614 1.00 85.62 74 MET A N 1
ATOM 538 C CA . MET A 1 74 ? -5.222 -4.692 13.625 1.00 85.62 74 MET A CA 1
ATOM 539 C C . MET A 1 74 ? -4.825 -6.163 13.516 1.00 85.62 74 MET A C 1
ATOM 541 O O . MET A 1 74 ? -3.649 -6.526 13.538 1.00 85.62 74 MET A O 1
ATOM 545 N N . VAL A 1 75 ? -5.837 -7.015 13.337 1.00 87.06 75 VAL A N 1
ATOM 546 C CA . VAL A 1 75 ? -5.651 -8.418 12.968 1.00 87.06 75 VAL A CA 1
ATOM 547 C C . VAL A 1 75 ? -5.722 -8.537 11.450 1.00 87.06 75 VAL A C 1
ATOM 549 O O . VAL A 1 75 ? -6.784 -8.414 10.837 1.00 87.06 75 VAL A O 1
ATOM 552 N N . TRP A 1 76 ? -4.567 -8.797 10.850 1.00 88.38 76 TRP A N 1
ATOM 553 C CA . TRP A 1 76 ? -4.451 -9.123 9.436 1.00 88.38 76 TRP A CA 1
ATOM 554 C C . TRP A 1 76 ? -4.740 -10.607 9.240 1.00 88.38 76 TRP A C 1
ATOM 556 O O . TRP A 1 76 ? -4.191 -11.453 9.948 1.00 88.38 76 TRP A O 1
ATOM 566 N N . THR A 1 77 ? -5.618 -10.937 8.296 1.00 89.19 77 THR A N 1
ATOM 567 C CA . THR A 1 77 ? -5.904 -12.343 7.976 1.00 89.19 77 THR A CA 1
ATOM 568 C C . THR A 1 77 ? -4.848 -12.922 7.041 1.00 89.19 77 THR A C 1
ATOM 570 O O . THR A 1 77 ? -4.619 -14.131 7.037 1.00 89.19 77 THR A O 1
ATOM 573 N N . ASP A 1 78 ? -4.200 -12.059 6.258 1.00 88.56 78 ASP A N 1
ATOM 574 C CA . ASP A 1 78 ? -3.039 -12.422 5.458 1.00 88.56 78 ASP A CA 1
ATOM 575 C C . ASP A 1 78 ? -1.756 -12.432 6.297 1.00 88.56 78 ASP A C 1
ATOM 577 O O . ASP A 1 78 ? -1.633 -11.767 7.325 1.00 88.56 78 ASP A O 1
ATOM 581 N N . SER A 1 79 ? -0.775 -13.219 5.850 1.00 87.81 79 SER A N 1
ATOM 582 C CA . SER A 1 79 ? 0.519 -13.315 6.528 1.00 87.81 79 SER A CA 1
ATOM 583 C C . SER A 1 79 ? 1.341 -12.052 6.296 1.00 87.81 79 SER A C 1
ATOM 585 O O . SER A 1 79 ? 1.707 -11.749 5.162 1.00 87.81 79 SER A O 1
ATOM 587 N N . LEU A 1 80 ? 1.663 -11.354 7.383 1.00 88.31 80 LEU A N 1
ATOM 588 C CA . LEU A 1 80 ? 2.527 -10.181 7.394 1.00 88.31 80 LEU A CA 1
ATOM 589 C C . LEU A 1 80 ? 3.796 -10.419 8.240 1.00 88.31 80 LEU A C 1
ATOM 591 O O . LEU A 1 80 ? 3.716 -11.125 9.249 1.00 88.31 80 LEU A O 1
ATOM 595 N N . PRO A 1 81 ? 4.958 -9.838 7.871 1.00 90.44 81 PRO A N 1
ATOM 596 C CA . PRO A 1 81 ? 5.192 -8.999 6.691 1.00 90.44 81 PRO A CA 1
ATOM 597 C C . PRO A 1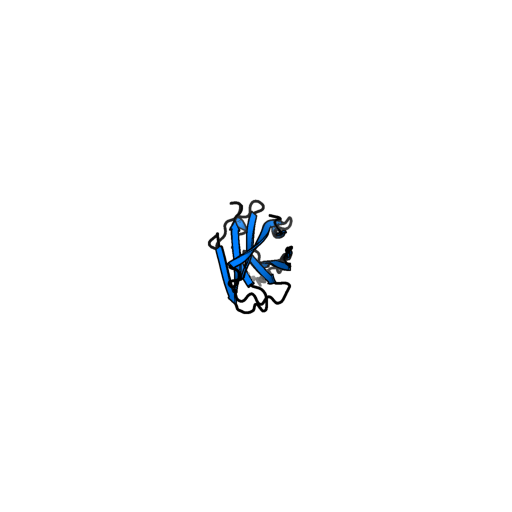 81 ? 5.083 -9.793 5.381 1.00 90.44 81 PRO A C 1
ATOM 599 O O . PRO A 1 81 ? 5.284 -11.007 5.362 1.00 90.44 81 PRO A O 1
ATOM 602 N N . SER A 1 82 ? 4.761 -9.111 4.284 1.00 89.62 82 SER A N 1
ATOM 603 C CA . SER A 1 82 ? 4.642 -9.732 2.959 1.00 89.62 82 SER A CA 1
ATOM 604 C C . SER A 1 82 ? 5.400 -8.939 1.907 1.00 89.62 82 SER A C 1
ATOM 606 O O . SER A 1 82 ? 5.597 -7.737 2.053 1.00 89.62 82 SER A O 1
ATOM 608 N N . VAL A 1 83 ? 5.837 -9.616 0.847 1.00 87.69 83 VAL A N 1
ATOM 609 C CA . VAL A 1 83 ? 6.479 -8.975 -0.300 1.00 87.69 83 VAL A CA 1
ATOM 610 C C . VAL A 1 83 ? 6.054 -9.667 -1.587 1.00 87.69 83 VAL A C 1
ATOM 612 O O . VAL A 1 83 ? 6.060 -10.896 -1.677 1.00 87.69 83 VAL A O 1
ATOM 615 N N . VAL A 1 84 ? 5.695 -8.872 -2.586 1.00 87.56 84 VAL A N 1
ATOM 616 C CA . VAL A 1 84 ? 5.482 -9.301 -3.964 1.00 87.56 84 VAL A CA 1
ATOM 617 C C . VAL A 1 84 ? 6.559 -8.661 -4.819 1.00 87.56 84 VAL A C 1
ATOM 619 O O . VAL A 1 84 ? 6.726 -7.447 -4.816 1.00 87.56 84 VAL A O 1
ATOM 622 N N . MET A 1 85 ? 7.281 -9.493 -5.564 1.00 84.50 85 MET A N 1
ATOM 623 C CA . MET A 1 85 ? 8.264 -9.058 -6.550 1.00 84.50 85 MET A CA 1
ATOM 624 C C . MET A 1 85 ? 7.785 -9.491 -7.930 1.00 84.50 85 MET A C 1
ATOM 626 O O . MET A 1 85 ? 7.464 -10.663 -8.136 1.00 84.50 85 MET A O 1
ATOM 630 N N . VAL A 1 86 ? 7.765 -8.561 -8.878 1.00 83.50 86 VAL A N 1
ATOM 631 C CA . VAL A 1 86 ? 7.474 -8.834 -10.284 1.00 83.50 86 VAL A CA 1
ATOM 632 C C . VAL A 1 86 ? 8.710 -8.493 -11.099 1.00 83.50 86 VAL A C 1
ATOM 634 O O . VAL A 1 86 ? 9.242 -7.390 -11.001 1.00 83.50 86 VAL A O 1
ATOM 637 N N . GLU A 1 87 ? 9.175 -9.445 -11.900 1.00 82.50 87 GLU A N 1
ATOM 638 C CA . GLU A 1 87 ? 10.283 -9.242 -12.828 1.00 82.50 87 GLU A CA 1
ATOM 639 C C . GLU A 1 87 ? 9.742 -8.993 -14.233 1.00 82.50 87 GLU A C 1
ATOM 641 O O . GLU A 1 87 ? 8.837 -9.695 -14.692 1.00 82.50 87 GLU A O 1
ATOM 646 N N . GLY A 1 88 ? 10.288 -7.987 -14.910 1.00 75.19 88 GLY A N 1
ATOM 647 C CA . GLY A 1 88 ? 9.843 -7.622 -16.243 1.00 75.19 88 GLY A CA 1
ATOM 648 C C . GLY A 1 88 ? 10.838 -6.745 -16.988 1.00 75.19 88 GLY A C 1
ATOM 649 O O . GLY A 1 88 ? 11.488 -5.861 -16.424 1.00 75.19 88 GLY A O 1
ATOM 650 N N . ASP A 1 89 ? 10.905 -6.965 -18.299 1.00 74.00 89 ASP A N 1
ATOM 651 C CA . ASP A 1 89 ? 11.612 -6.077 -19.227 1.00 74.00 89 ASP A CA 1
ATOM 652 C C . ASP A 1 89 ? 10.898 -4.726 -19.360 1.00 74.00 89 ASP A C 1
ATOM 654 O O . ASP A 1 89 ? 11.512 -3.676 -19.573 1.00 74.00 89 ASP A O 1
ATOM 658 N N . TYR A 1 90 ? 9.576 -4.756 -19.204 1.00 73.38 90 TYR A N 1
ATOM 659 C CA . TYR A 1 90 ? 8.700 -3.614 -19.353 1.00 73.38 90 TYR A CA 1
ATOM 660 C C . TYR A 1 90 ? 7.433 -3.805 -18.520 1.00 73.38 90 TYR A C 1
ATOM 662 O O . TYR A 1 90 ? 6.856 -4.893 -18.518 1.00 73.38 90 TYR A O 1
ATOM 670 N N . PHE A 1 91 ? 7.003 -2.751 -17.830 1.00 72.25 91 PHE A N 1
ATOM 671 C CA . PHE A 1 91 ? 5.811 -2.765 -16.987 1.00 72.25 91 PHE A CA 1
ATOM 672 C C . PHE A 1 91 ? 4.728 -1.874 -17.608 1.00 72.25 91 PHE A C 1
ATOM 674 O O . PHE A 1 91 ? 4.789 -0.653 -17.492 1.00 72.25 91 PHE A O 1
ATOM 681 N N . GLU A 1 92 ? 3.735 -2.484 -18.267 1.00 69.50 92 GLU A N 1
ATOM 682 C CA 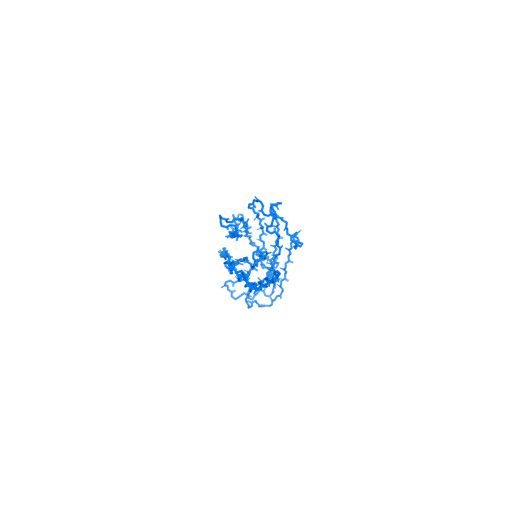. GLU A 1 92 ? 2.517 -1.794 -18.720 1.00 69.50 92 GLU A CA 1
ATOM 683 C C . GLU A 1 92 ? 1.423 -1.923 -17.657 1.00 69.50 92 GLU A C 1
ATOM 685 O O . GLU A 1 92 ? 0.615 -2.852 -17.682 1.00 69.50 92 GLU A O 1
ATOM 690 N N . GLY A 1 93 ? 1.398 -0.981 -16.714 1.00 73.81 93 GLY A N 1
ATOM 691 C CA . GLY A 1 93 ? 0.309 -0.847 -15.746 1.00 73.81 93 GLY A CA 1
ATOM 692 C C . GLY A 1 93 ? 0.694 -1.120 -14.287 1.00 73.81 93 GLY A C 1
ATOM 693 O O . GLY A 1 93 ? 1.878 -1.223 -13.959 1.00 73.81 93 GLY A O 1
ATOM 694 N N . PRO A 1 94 ? -0.311 -1.169 -13.391 1.00 79.94 94 PRO A N 1
ATOM 695 C CA . PRO A 1 94 ? -0.084 -1.287 -11.958 1.00 79.94 94 PRO A CA 1
ATOM 696 C C . PRO A 1 94 ? 0.460 -2.660 -11.574 1.00 79.94 94 PRO A C 1
ATOM 698 O O . PRO A 1 94 ? -0.056 -3.689 -12.014 1.00 79.94 94 PRO A O 1
ATOM 701 N N . VAL A 1 95 ? 1.406 -2.674 -10.638 1.00 83.88 95 VAL A N 1
ATOM 702 C CA . VAL A 1 95 ? 1.632 -3.855 -9.802 1.00 83.88 95 VAL A CA 1
ATOM 703 C C . VAL A 1 95 ? 0.655 -3.791 -8.638 1.00 83.88 95 VAL A C 1
ATOM 705 O O . VAL A 1 95 ? 0.573 -2.783 -7.936 1.00 83.88 95 VAL A O 1
ATOM 708 N N . LEU A 1 96 ? -0.122 -4.859 -8.480 1.00 87.19 96 LEU A N 1
ATOM 709 C CA . LEU A 1 96 ? -1.176 -4.955 -7.482 1.00 87.19 96 LEU A CA 1
ATOM 710 C C . LEU A 1 96 ? -0.750 -5.877 -6.350 1.00 87.19 96 LEU A C 1
ATOM 712 O O . LEU A 1 96 ? -0.229 -6.968 -6.588 1.00 87.19 96 LEU A O 1
ATOM 716 N N . GLN A 1 97 ? -1.064 -5.470 -5.130 1.00 88.88 97 GLN A N 1
ATOM 717 C CA . GLN A 1 97 ? -1.021 -6.342 -3.971 1.00 88.88 97 GLN A CA 1
ATOM 718 C C . GLN A 1 97 ? -2.234 -6.056 -3.091 1.00 88.88 97 GLN A C 1
ATOM 720 O O . GLN A 1 97 ? -2.642 -4.910 -2.908 1.00 88.88 97 GLN A O 1
ATOM 725 N N . THR A 1 98 ? -2.843 -7.117 -2.577 1.00 89.94 98 THR A N 1
ATOM 726 C CA . THR A 1 98 ? -4.055 -7.033 -1.762 1.00 89.94 98 THR A CA 1
ATOM 727 C C . THR A 1 98 ? -3.813 -7.659 -0.411 1.00 89.94 98 THR A C 1
ATOM 729 O O . THR A 1 98 ? -3.089 -8.651 -0.328 1.00 89.94 98 THR A O 1
ATOM 732 N N . MET A 1 99 ? -4.479 -7.132 0.608 1.00 90.69 99 MET A N 1
ATOM 733 C CA . MET A 1 99 ? -4.505 -7.724 1.932 1.00 90.69 99 MET A CA 1
ATOM 734 C C . MET A 1 99 ? -5.890 -7.684 2.540 1.00 90.69 99 MET A C 1
ATOM 736 O O . MET A 1 99 ? -6.622 -6.709 2.402 1.00 90.69 99 MET A O 1
ATOM 740 N N . SER A 1 100 ? -6.224 -8.747 3.243 1.00 91.94 100 SER A N 1
ATOM 741 C CA . SER A 1 100 ? -7.469 -8.913 3.961 1.00 91.94 100 SER A CA 1
ATOM 742 C C . SER A 1 100 ? -7.228 -8.698 5.453 1.00 91.94 100 SER A C 1
ATOM 744 O O . SER A 1 100 ? -6.188 -9.072 6.012 1.00 91.94 100 SER A O 1
ATOM 746 N N . PHE A 1 101 ? -8.196 -8.062 6.093 1.00 91.19 101 PHE A N 1
ATOM 747 C CA . PHE A 1 101 ? -8.179 -7.751 7.512 1.00 91.19 101 PHE A CA 1
ATOM 748 C C . PHE A 1 101 ? -9.571 -7.936 8.100 1.00 91.19 101 PHE A C 1
ATOM 750 O O . PHE A 1 101 ? -10.571 -7.954 7.378 1.00 91.19 101 PHE A O 1
ATOM 757 N N . ASP A 1 102 ? -9.628 -8.043 9.421 1.00 90.75 102 ASP A N 1
ATOM 758 C CA . ASP A 1 102 ? -10.891 -8.111 10.140 1.00 90.75 102 ASP A CA 1
ATOM 759 C C . ASP A 1 102 ? -11.213 -6.749 10.796 1.00 90.75 102 ASP A C 1
ATOM 761 O O . ASP A 1 102 ? -10.521 -6.337 11.737 1.00 90.75 102 ASP A O 1
ATOM 765 N N . PRO A 1 103 ? -12.235 -6.017 10.301 1.00 87.81 103 PRO A N 1
ATOM 766 C CA . PRO A 1 103 ? -12.581 -4.689 10.803 1.00 87.81 103 PRO A CA 1
ATOM 767 C C . PRO A 1 103 ? -13.114 -4.700 12.241 1.00 87.81 103 PRO A C 1
ATOM 769 O O . PRO A 1 103 ? -13.099 -3.651 12.887 1.00 87.81 103 PRO A O 1
ATOM 772 N N . GLU A 1 104 ? -13.556 -5.850 12.770 1.00 88.75 104 GLU A N 1
ATOM 773 C CA . GLU A 1 104 ? -14.011 -5.963 14.164 1.00 88.75 104 GLU A CA 1
ATOM 774 C C . GLU A 1 104 ? -12.874 -5.705 15.163 1.00 88.75 104 GLU A C 1
ATOM 776 O O . GLU A 1 104 ? -13.114 -5.282 16.296 1.00 88.75 104 GLU A O 1
ATOM 781 N N . TYR A 1 105 ? -11.625 -5.923 14.744 1.00 88.81 105 TYR A N 1
ATOM 782 C CA . TYR A 1 105 ? -10.449 -5.733 15.590 1.00 88.81 105 TYR A CA 1
ATOM 783 C C . TYR A 1 105 ? -9.813 -4.349 15.463 1.00 88.81 105 TYR A C 1
ATOM 785 O O . TYR A 1 105 ? -8.939 -4.026 16.269 1.00 88.81 105 TYR A O 1
ATOM 793 N N . LEU A 1 106 ? -10.272 -3.516 14.525 1.00 88.38 106 LEU A N 1
ATOM 794 C CA . LEU A 1 106 ? -9.790 -2.148 14.362 1.00 88.38 106 LEU A CA 1
ATOM 795 C C . LEU A 1 106 ? -10.373 -1.257 15.467 1.00 88.38 106 LEU A C 1
ATOM 797 O O . LEU A 1 106 ? -11.413 -0.637 15.299 1.00 88.38 106 LEU A O 1
ATOM 801 N N . ASN A 1 107 ? -9.733 -1.225 16.633 1.00 84.81 107 ASN A N 1
ATOM 802 C CA . ASN A 1 107 ? -10.221 -0.468 17.798 1.00 84.81 107 ASN A CA 1
ATOM 803 C C . ASN A 1 107 ? -9.534 0.899 17.966 1.00 84.81 107 ASN A C 1
ATOM 805 O O . ASN A 1 107 ? -9.981 1.735 18.752 1.00 84.81 107 ASN A O 1
ATOM 809 N N . ALA A 1 108 ? -8.453 1.116 17.226 1.00 89.19 108 ALA A N 1
ATOM 810 C CA . ALA A 1 108 ? -7.698 2.355 17.108 1.00 89.19 108 ALA A CA 1
ATOM 811 C C . ALA A 1 108 ? -7.172 2.458 15.664 1.00 89.19 108 ALA A C 1
ATOM 813 O O . ALA A 1 108 ? -7.230 1.454 14.949 1.00 89.19 108 ALA A O 1
ATOM 814 N N . PRO A 1 109 ? -6.672 3.625 15.220 1.00 91.19 109 PRO A N 1
ATOM 815 C CA . PRO A 1 109 ? -6.032 3.729 13.916 1.00 91.19 109 PRO A CA 1
ATOM 816 C C . PRO A 1 109 ? -4.898 2.707 13.788 1.00 91.19 109 PRO A C 1
ATOM 818 O O . PRO A 1 109 ? -4.028 2.658 14.656 1.00 91.19 109 PRO A O 1
ATOM 821 N N . ALA A 1 110 ? -4.938 1.899 12.732 1.00 92.19 110 ALA A N 1
ATOM 822 C CA . ALA A 1 110 ? -3.926 0.897 12.427 1.00 92.19 110 ALA A CA 1
ATOM 823 C C . ALA A 1 110 ? -3.072 1.360 11.252 1.00 92.19 110 ALA A C 1
ATOM 825 O O . ALA A 1 110 ? -3.601 1.797 10.227 1.00 92.19 110 ALA A O 1
ATOM 826 N N . VAL A 1 111 ? -1.759 1.246 11.401 1.00 92.88 111 VAL A N 1
ATOM 827 C CA . VAL A 1 111 ? -0.773 1.757 10.459 1.00 92.88 111 VAL A CA 1
ATOM 828 C C . VAL A 1 111 ? -0.034 0.603 9.796 1.00 92.88 111 VAL A C 1
ATOM 830 O O . VAL A 1 111 ? 0.578 -0.261 10.433 1.00 92.88 111 VAL A O 1
ATOM 833 N N . LEU A 1 112 ? -0.063 0.620 8.469 1.00 92.31 112 LEU A N 1
ATOM 834 C CA . LEU A 1 112 ? 0.660 -0.297 7.613 1.00 92.31 112 LEU A CA 1
ATOM 835 C C . LEU A 1 112 ? 1.735 0.457 6.834 1.00 92.31 112 LEU A C 1
ATOM 837 O O . LEU A 1 112 ? 1.433 1.348 6.041 1.00 92.31 112 LEU A O 1
ATOM 841 N N . GLY A 1 113 ? 2.982 0.036 7.006 1.00 91.62 113 GLY A N 1
ATOM 842 C CA . GLY A 1 113 ? 4.099 0.470 6.186 1.00 91.62 113 GLY A CA 1
ATOM 843 C C . GLY A 1 113 ? 4.077 -0.234 4.834 1.00 91.62 113 GLY A C 1
ATOM 844 O O . GLY A 1 113 ? 3.937 -1.458 4.752 1.00 91.62 113 GLY A O 1
ATOM 845 N N . ILE A 1 114 ? 4.240 0.552 3.779 1.00 91.50 114 ILE A N 1
ATOM 846 C CA . ILE A 1 114 ? 4.375 0.126 2.393 1.00 91.50 114 ILE A CA 1
ATOM 847 C C . ILE A 1 114 ? 5.785 0.496 1.947 1.00 91.50 114 ILE A C 1
ATOM 849 O O . ILE A 1 114 ? 6.126 1.673 1.885 1.00 91.50 114 ILE A O 1
ATOM 853 N N . THR A 1 115 ? 6.579 -0.497 1.570 1.00 89.31 115 THR A N 1
ATOM 854 C CA . THR A 1 115 ? 7.845 -0.280 0.865 1.00 89.31 115 THR A CA 1
ATOM 855 C C . THR A 1 115 ? 7.653 -0.687 -0.582 1.00 89.31 115 THR A C 1
ATOM 857 O O . THR A 1 115 ? 7.176 -1.781 -0.862 1.00 89.31 115 THR A O 1
ATOM 860 N N . PHE A 1 116 ? 8.030 0.157 -1.526 1.00 86.38 116 PHE A N 1
ATOM 861 C CA . PHE A 1 116 ? 7.956 -0.176 -2.943 1.00 86.38 116 PHE A CA 1
ATOM 862 C C . PHE A 1 116 ? 9.146 0.404 -3.668 1.00 86.38 116 PHE A C 1
ATOM 864 O O . PHE A 1 116 ? 9.783 1.355 -3.225 1.00 86.38 116 PHE A O 1
ATOM 871 N N . GLY A 1 117 ? 9.487 -0.200 -4.790 1.00 80.19 117 GLY A N 1
ATOM 872 C CA . GLY A 1 117 ? 10.667 0.241 -5.492 1.00 80.19 117 GLY A CA 1
ATOM 873 C C . GLY A 1 117 ? 11.107 -0.708 -6.568 1.00 80.19 117 GLY A C 1
ATOM 874 O O . GLY A 1 117 ? 10.588 -1.814 -6.715 1.00 80.19 117 GLY A O 1
ATOM 875 N N . ALA A 1 118 ? 12.090 -0.250 -7.323 1.00 78.81 118 ALA A N 1
ATOM 876 C CA . ALA A 1 118 ? 12.599 -0.982 -8.453 1.00 78.81 118 ALA A CA 1
ATOM 877 C C . ALA A 1 118 ? 14.107 -1.182 -8.359 1.00 78.81 118 ALA A C 1
ATOM 879 O O . ALA A 1 118 ? 14.858 -0.253 -8.056 1.00 78.81 118 ALA A O 1
ATOM 880 N N . CYS A 1 119 ? 14.548 -2.398 -8.660 1.00 74.31 119 CYS A N 1
ATOM 881 C CA . CYS A 1 119 ? 15.956 -2.748 -8.759 1.00 74.31 119 CYS A CA 1
ATOM 882 C C . CYS A 1 119 ? 16.366 -2.850 -10.228 1.00 74.31 119 CYS A C 1
ATOM 884 O O . CYS A 1 119 ? 15.793 -3.626 -10.995 1.00 74.31 119 CYS A O 1
ATOM 886 N N . LEU A 1 120 ? 17.387 -2.075 -10.600 1.00 71.94 120 LEU A N 1
ATOM 887 C CA . LEU A 1 120 ? 18.014 -2.087 -11.918 1.00 71.94 120 LEU A CA 1
ATOM 888 C C . LEU A 1 120 ? 19.160 -3.114 -11.922 1.00 71.94 120 LEU A C 1
ATOM 890 O O . LEU A 1 120 ? 20.204 -2.860 -11.315 1.00 71.94 120 LEU A O 1
ATOM 894 N N . PRO A 1 121 ? 19.046 -4.260 -12.614 1.00 63.62 121 PRO A N 1
ATOM 895 C CA . PRO A 1 121 ? 20.046 -5.323 -12.502 1.00 63.62 121 PRO A CA 1
ATOM 896 C C . PRO A 1 121 ? 21.372 -4.998 -13.188 1.00 63.62 121 PRO A C 1
ATOM 898 O O . PRO A 1 121 ? 22.395 -5.566 -12.821 1.00 63.62 121 PRO A O 1
ATOM 901 N N . VAL A 1 122 ? 21.397 -4.066 -14.147 1.00 64.81 122 VAL A N 1
ATOM 902 C CA . VAL A 1 122 ? 22.644 -3.662 -14.824 1.00 64.81 122 VAL A CA 1
ATOM 903 C C . VAL A 1 122 ? 23.550 -2.841 -13.898 1.00 64.81 122 VAL A C 1
ATOM 905 O O . VAL A 1 122 ? 24.772 -2.927 -13.999 1.00 64.81 122 VAL A O 1
ATOM 908 N N . SER A 1 123 ? 22.970 -2.051 -12.992 1.00 67.25 123 SER A N 1
ATOM 909 C CA . SER A 1 123 ? 23.712 -1.216 -12.039 1.00 67.25 123 SER A CA 1
ATOM 910 C C . SER A 1 123 ? 23.757 -1.800 -10.624 1.00 67.25 123 SER A C 1
ATOM 912 O O . SER A 1 123 ? 24.573 -1.351 -9.822 1.00 67.25 123 SER A O 1
ATOM 914 N N . GLY A 1 124 ? 22.891 -2.769 -10.304 1.00 69.50 124 GLY A N 1
ATOM 915 C CA . GLY A 1 124 ? 22.707 -3.295 -8.947 1.00 69.50 124 GLY A CA 1
ATOM 916 C C . GLY A 1 124 ? 22.082 -2.283 -7.979 1.00 69.50 124 GLY A C 1
ATOM 917 O O . GLY A 1 124 ? 22.084 -2.510 -6.772 1.00 69.50 124 GLY A O 1
ATOM 918 N N . VAL A 1 125 ? 21.581 -1.155 -8.491 1.00 77.69 125 VAL A N 1
ATOM 919 C CA . VAL A 1 125 ? 20.979 -0.085 -7.691 1.00 77.69 125 VAL A CA 1
ATOM 920 C C . VAL A 1 125 ? 19.484 -0.345 -7.558 1.00 77.69 125 VAL A C 1
ATOM 922 O O . VAL A 1 125 ? 18.792 -0.519 -8.563 1.00 77.69 125 VAL A O 1
ATOM 925 N N . CYS A 1 126 ? 18.993 -0.324 -6.322 1.00 77.25 126 CYS A N 1
ATOM 926 C CA . CYS A 1 126 ? 17.568 -0.314 -6.020 1.00 77.25 126 CYS A CA 1
ATOM 927 C C . CYS A 1 126 ? 17.146 1.092 -5.599 1.00 77.25 126 CYS A C 1
ATOM 929 O O . CYS A 1 126 ? 17.793 1.715 -4.757 1.00 77.25 126 CYS A O 1
ATOM 931 N N . ILE A 1 127 ? 16.067 1.580 -6.197 1.00 78.56 127 ILE A N 1
ATOM 932 C CA . ILE A 1 127 ? 15.372 2.787 -5.762 1.00 78.56 127 ILE A CA 1
ATOM 933 C C . ILE A 1 127 ? 14.200 2.296 -4.928 1.00 78.56 127 ILE A C 1
ATOM 935 O O . ILE A 1 127 ? 13.316 1.639 -5.471 1.00 78.56 127 ILE A O 1
ATOM 939 N N . LEU A 1 128 ? 14.241 2.558 -3.624 1.00 83.44 128 LEU A N 1
ATOM 940 C CA . LEU A 1 128 ? 13.196 2.186 -2.677 1.00 83.44 128 LEU A CA 1
ATOM 941 C C . LEU A 1 128 ? 12.543 3.452 -2.136 1.00 83.44 128 LEU A C 1
ATOM 943 O O . LEU A 1 128 ? 13.224 4.437 -1.853 1.00 83.44 128 LEU A O 1
ATOM 947 N N . GLU A 1 129 ? 11.232 3.396 -1.995 1.00 86.44 129 GLU A N 1
ATOM 948 C CA . GLU A 1 129 ? 10.391 4.440 -1.439 1.00 86.44 129 GLU A CA 1
ATOM 949 C C . GLU A 1 129 ? 9.407 3.832 -0.452 1.00 86.44 129 GLU A C 1
ATOM 951 O O . GLU A 1 129 ? 9.124 2.629 -0.469 1.00 86.44 129 GLU A O 1
ATOM 956 N N . GLU A 1 130 ? 8.902 4.688 0.426 1.00 89.81 130 GLU A N 1
ATOM 957 C CA . GLU A 1 130 ? 8.058 4.283 1.533 1.00 89.81 130 GLU A CA 1
ATOM 958 C C . GLU A 1 130 ? 6.800 5.147 1.591 1.00 89.81 130 GLU A C 1
ATOM 960 O O . GLU A 1 130 ? 6.804 6.354 1.324 1.00 89.81 130 GLU A O 1
ATOM 965 N N . ALA A 1 131 ? 5.696 4.503 1.933 1.00 89.69 131 ALA A N 1
ATOM 966 C CA . ALA A 1 131 ? 4.427 5.134 2.230 1.00 89.69 131 ALA A CA 1
ATOM 967 C C . ALA A 1 131 ? 3.786 4.432 3.426 1.00 89.69 131 ALA A C 1
ATOM 969 O O . ALA A 1 131 ? 4.129 3.303 3.762 1.00 89.69 131 ALA A O 1
ATOM 970 N N . GLU A 1 132 ? 2.831 5.097 4.050 1.00 92.19 132 GLU A N 1
ATOM 971 C CA . GLU A 1 132 ? 2.038 4.558 5.141 1.00 92.19 132 GLU A CA 1
ATOM 972 C C . GLU A 1 132 ? 0.565 4.633 4.775 1.00 92.19 132 GLU A C 1
ATOM 974 O O . GLU A 1 132 ? 0.088 5.635 4.232 1.00 92.19 132 GLU A O 1
ATOM 979 N N . VAL A 1 133 ? -0.148 3.553 5.082 1.00 91.88 133 VAL A N 1
ATOM 980 C CA . VAL A 1 133 ? -1.605 3.519 5.077 1.00 91.88 133 VAL A CA 1
ATOM 981 C C . VAL A 1 133 ? -2.085 3.476 6.510 1.00 91.88 133 VAL A C 1
ATOM 983 O O . VAL A 1 133 ? -1.703 2.583 7.263 1.00 91.88 133 VAL A O 1
ATOM 986 N N . THR A 1 134 ? -2.972 4.400 6.847 1.00 92.19 134 THR A N 1
ATOM 987 C CA . THR A 1 134 ? -3.702 4.388 8.110 1.00 92.19 134 THR A CA 1
ATOM 988 C C . THR A 1 134 ? -5.142 3.990 7.842 1.00 92.19 134 THR A C 1
ATOM 990 O O . THR A 1 134 ? -5.809 4.601 7.005 1.00 92.19 134 THR A O 1
ATOM 993 N N . LEU A 1 135 ? -5.612 2.975 8.561 1.00 91.50 135 LEU A N 1
ATOM 994 C CA . LEU A 1 135 ? -7.005 2.544 8.579 1.00 91.50 135 LEU A CA 1
ATOM 995 C C . LEU A 1 135 ? -7.632 2.953 9.905 1.00 91.50 135 LEU A C 1
ATOM 997 O O . LEU A 1 135 ? -7.055 2.700 10.959 1.00 91.50 135 LEU A O 1
ATOM 1001 N N . GLU A 1 136 ? -8.819 3.550 9.876 1.00 92.06 136 GLU A N 1
ATOM 1002 C CA . GLU A 1 136 ? -9.562 3.900 11.091 1.00 92.06 136 GLU A CA 1
ATOM 1003 C C . GLU A 1 136 ? -11.074 3.815 10.873 1.00 92.06 136 GLU A C 1
ATOM 1005 O O . GLU A 1 136 ? -11.554 3.928 9.748 1.00 92.06 136 GLU A O 1
ATOM 1010 N N . HIS A 1 137 ? -11.851 3.634 11.943 1.00 89.69 137 HIS A N 1
ATOM 1011 C CA . HIS A 1 137 ? -13.304 3.791 11.839 1.00 89.69 137 HIS A CA 1
ATOM 1012 C C . HIS A 1 137 ? -13.661 5.265 11.673 1.00 89.69 137 HIS A C 1
ATOM 1014 O O . HIS A 1 137 ? -13.339 6.105 12.514 1.00 89.69 137 HIS A O 1
ATOM 1020 N N . SER A 1 138 ? -14.385 5.558 10.601 1.00 85.62 138 SER A N 1
ATOM 1021 C CA . SER A 1 138 ? -15.021 6.846 10.361 1.00 85.62 138 SER A CA 1
ATOM 1022 C C . SER A 1 138 ? -16.199 7.064 11.315 1.00 85.62 138 SER A C 1
ATOM 1024 O O . SER A 1 138 ? -16.709 6.144 11.956 1.00 85.62 138 SER A O 1
ATOM 1026 N N . GLN A 1 139 ? -16.665 8.312 11.415 1.00 84.06 139 GLN A N 1
ATOM 1027 C CA . GLN A 1 139 ? -17.754 8.685 12.332 1.00 84.06 139 GLN A CA 1
ATOM 1028 C C . GLN A 1 139 ? -19.091 7.991 12.023 1.00 84.06 139 GLN A C 1
ATOM 1030 O O . GLN A 1 139 ? -19.952 7.895 12.896 1.00 84.06 139 GLN A O 1
ATOM 1035 N N . ASP A 1 140 ? -19.276 7.529 10.790 1.00 84.19 140 ASP A N 1
ATOM 1036 C CA . ASP A 1 140 ? -20.437 6.778 10.311 1.00 84.19 140 ASP A CA 1
ATOM 1037 C C . ASP A 1 140 ? -20.278 5.251 10.440 1.00 84.19 140 ASP A C 1
ATOM 1039 O O . ASP A 1 140 ? -21.212 4.512 10.123 1.00 84.19 140 ASP A O 1
ATOM 1043 N N . GLY A 1 141 ? -19.136 4.778 10.952 1.00 81.69 141 GLY A N 1
ATOM 1044 C CA . GLY A 1 141 ? -18.830 3.364 11.155 1.00 81.69 141 GLY A CA 1
ATOM 1045 C C . GLY A 1 141 ? -18.262 2.643 9.930 1.00 81.69 141 GLY A C 1
ATOM 1046 O O . GLY A 1 141 ? -18.109 1.424 9.989 1.00 81.69 141 GLY A O 1
ATOM 1047 N N . SER A 1 142 ? -17.959 3.340 8.826 1.00 85.62 142 SER A N 1
ATOM 1048 C CA . SER A 1 142 ? -17.168 2.755 7.736 1.00 85.62 142 SER A CA 1
ATOM 1049 C C . SER A 1 142 ? -15.673 2.770 8.055 1.00 85.62 142 SER A C 1
ATOM 1051 O O . SER A 1 142 ? -15.215 3.524 8.909 1.00 85.62 142 SER A O 1
ATOM 1053 N N . ILE A 1 143 ? -14.886 1.978 7.328 1.00 88.56 143 ILE A N 1
ATOM 1054 C CA . ILE A 1 143 ? -13.423 2.048 7.399 1.00 88.56 143 ILE A CA 1
ATOM 1055 C C . ILE A 1 143 ? -12.955 3.203 6.515 1.00 88.56 143 ILE A C 1
ATOM 1057 O O . ILE A 1 143 ? -13.158 3.170 5.304 1.00 88.56 143 ILE A O 1
ATOM 1061 N N . GLY A 1 144 ? -12.371 4.224 7.135 1.00 87.25 144 GLY A N 1
ATOM 1062 C CA . GLY A 1 144 ? -11.651 5.292 6.455 1.00 87.25 144 GLY A CA 1
ATOM 1063 C C . GLY A 1 144 ? -10.210 4.882 6.167 1.00 87.25 144 GLY A C 1
ATOM 1064 O O . GLY A 1 144 ? -9.619 4.076 6.894 1.00 87.25 144 GLY A O 1
ATOM 1065 N N . LEU A 1 145 ? -9.653 5.449 5.103 1.00 90.56 145 LEU A N 1
ATOM 1066 C CA . LEU A 1 145 ? -8.294 5.204 4.652 1.00 90.56 145 LEU A CA 1
ATOM 1067 C C . LEU A 1 145 ? -7.556 6.528 4.445 1.00 90.56 145 LEU A C 1
ATOM 1069 O O . LEU A 1 145 ? -8.031 7.443 3.781 1.00 90.56 145 LEU A O 1
ATOM 1073 N N . THR A 1 146 ? -6.335 6.612 4.962 1.00 89.56 146 THR A N 1
ATOM 1074 C CA . THR A 1 146 ? -5.391 7.684 4.629 1.00 89.56 146 THR A CA 1
ATOM 1075 C C . THR A 1 146 ? -4.111 7.078 4.080 1.00 89.56 146 THR A C 1
ATOM 1077 O O . THR A 1 146 ? -3.620 6.090 4.616 1.00 89.56 146 THR A O 1
ATOM 1080 N N . LEU A 1 147 ? -3.563 7.674 3.021 1.00 89.31 147 LEU A N 1
ATOM 1081 C CA . LEU A 1 147 ? -2.282 7.297 2.425 1.00 89.31 147 LEU A CA 1
ATOM 1082 C C . LEU A 1 147 ? -1.338 8.500 2.451 1.00 89.31 147 LEU A C 1
ATOM 1084 O O . LEU A 1 147 ? -1.700 9.581 1.984 1.00 89.31 147 LEU A O 1
ATOM 1088 N N . ALA A 1 148 ? -0.122 8.306 2.954 1.00 87.38 148 ALA A N 1
ATOM 1089 C CA . ALA A 1 148 ? 0.907 9.340 3.000 1.00 87.38 148 ALA A CA 1
ATOM 1090 C C . ALA A 1 148 ? 2.273 8.778 2.592 1.00 87.38 148 ALA A C 1
ATOM 1092 O O . ALA A 1 148 ? 2.628 7.668 2.967 1.00 87.38 148 ALA A O 1
ATOM 1093 N N . THR A 1 149 ? 3.066 9.540 1.838 1.00 83.81 149 THR A N 1
ATOM 1094 C CA . THR A 1 149 ? 4.483 9.206 1.614 1.00 83.81 149 THR A CA 1
ATOM 1095 C C . THR A 1 149 ? 5.291 9.467 2.871 1.00 83.81 149 THR A C 1
ATOM 1097 O O . THR A 1 149 ? 5.165 10.542 3.466 1.00 83.81 149 THR A O 1
ATOM 1100 N N . VAL A 1 150 ? 6.190 8.548 3.203 1.00 81.69 150 VAL A N 1
ATOM 1101 C CA . VAL A 1 150 ? 7.177 8.752 4.260 1.00 81.69 150 VAL A CA 1
ATOM 1102 C C . VAL A 1 150 ? 8.393 9.423 3.634 1.00 81.69 150 VAL A C 1
ATOM 1104 O O . VAL A 1 150 ? 8.902 8.989 2.602 1.00 81.69 150 VAL A O 1
ATOM 1107 N N . THR A 1 151 ? 8.831 10.537 4.219 1.00 64.44 151 THR A N 1
ATOM 1108 C CA . THR A 1 151 ? 10.122 11.117 3.831 1.00 64.44 151 THR A CA 1
ATOM 1109 C C . THR A 1 151 ? 11.203 10.370 4.616 1.00 64.44 151 THR A C 1
ATOM 1111 O O . THR A 1 151 ? 11.071 10.326 5.840 1.00 64.44 151 THR A O 1
ATOM 1114 N N . PRO A 1 152 ? 12.211 9.776 3.955 1.00 53.47 152 PRO A N 1
ATOM 1115 C CA . PRO A 1 152 ? 13.281 9.048 4.636 1.00 53.47 152 PRO A CA 1
ATOM 1116 C C . PRO A 1 152 ? 14.153 9.947 5.525 1.00 53.47 152 PRO A C 1
ATOM 1118 O O . PRO A 1 152 ? 14.230 11.173 5.259 1.00 53.47 152 PRO A O 1
#

Secondary structure (DSSP, 8-state):
-------------------------EEEEE-TTSEEEEEEEETTTEEEEEEEESS----SEEEEEEEEESSSSS-BSS-SSEEEEEEES---S-EEEEEEB-GGG--S-EEEEEEEEEEETTTTEEEEEEEEEEEEE-TTSSEEEEEEEPP-

pLDDT: mean 76.18, std 17.61, range [33.19, 92.88]

Sequence (152 aa):
MRIFRTIVSALAVWAMTAATPVADDIGSVVTPTGVNVQTHIEAGTRLVIAVVPTMDVKLNGQLGIGFTPLDDQMVWTDSLPSVVMVEGDYFEGPVLQTMSFDPEYLNAPAVLGITFGACLPVSGVCILEEAEVTLEHSQDGSIGLTLATVTP

Foldseek 3Di:
DDDDDDDDDDPPPPPPPPPDQPPWAKEWDADPQQWIWIWTDHPQWKIKIWIWRNDWDQLCWKKKKWKAWPDDQWDWPDDPGDMDIDHDSTDDGTDMDMTGTDVVSNPDWTKMKIKIWIARVVVRDIDIWIKMWIWHQDPVRGIHIYIGTDDD

Radius of gyration: 23.09 Å; chains: 1; bounding box: 98×35×39 Å